Protein AF-A0A1E1XN77-F1 (afdb_monomer)

Solvent-accessible surface area (backbone atoms only — not comparable to full-atom values): 7158 Å² total; per-residue (Å²): 136,81,84,77,80,58,86,62,38,57,70,62,59,56,52,48,54,58,50,52,57,72,73,45,53,74,71,53,49,51,52,49,48,53,53,54,43,46,71,78,53,67,46,82,72,55,55,57,50,53,52,50,54,52,50,52,71,70,40,91,69,92,78,73,80,82,47,72,65,56,55,52,52,56,50,47,54,56,50,50,66,66,22,40,70,68,34,47,21,56,48,46,40,58,44,32,78,75,39,45,71,59,47,53,52,48,44,52,58,36,36,76,78,36,47,69,58,29,63,72,40,61,103

InterPro domains:
  IPR028019 Protein of unknown function DUF4508 [PF14969] (13-106)
  IPR028019 Protein of unknown function DUF4508 [PTHR16260] (7-112)

Organism: Amblyomma sculptum (NCBI:txid1581419)

pLDDT: mean 81.81, std 17.29, range [32.62, 96.94]

Structure (mmCIF, N/CA/C/O backbone):
data_AF-A0A1E1XN77-F1
#
_entry.id   AF-A0A1E1XN77-F1
#
loop_
_atom_site.group_PDB
_atom_site.id
_atom_site.type_symbol
_atom_site.label_atom_id
_atom_site.label_alt_id
_atom_site.label_comp_id
_atom_site.label_asym_id
_atom_site.label_entity_id
_atom_site.label_seq_id
_atom_site.pdbx_PDB_ins_code
_atom_site.Cartn_x
_atom_site.Cartn_y
_atom_site.Cartn_z
_atom_site.occupancy
_atom_site.B_iso_or_equiv
_atom_site.auth_seq_id
_atom_site.auth_comp_id
_atom_site.auth_asym_id
_atom_site.auth_atom_id
_atom_site.pdbx_PDB_model_num
ATOM 1 N N . PRO A 1 1 ? -25.079 -1.457 -11.293 1.00 37.03 1 PRO A N 1
ATOM 2 C CA . PRO A 1 1 ? -24.034 -1.411 -10.245 1.00 37.03 1 PRO A CA 1
ATOM 3 C C . PRO A 1 1 ? -24.192 -0.161 -9.368 1.00 37.03 1 PRO A C 1
ATOM 5 O O . PRO A 1 1 ? -23.922 0.950 -9.813 1.00 37.03 1 PRO A O 1
ATOM 8 N N . SER A 1 2 ? -24.722 -0.344 -8.160 1.00 32.62 2 SER A N 1
ATOM 9 C CA . SER A 1 2 ? -24.952 0.739 -7.200 1.00 32.62 2 SER A CA 1
ATOM 10 C C . SER A 1 2 ? -23.622 1.354 -6.737 1.00 32.62 2 SER A C 1
ATOM 12 O O . SER A 1 2 ? -22.656 0.610 -6.552 1.00 32.62 2 SER A O 1
ATOM 14 N N . PRO A 1 3 ? -23.536 2.682 -6.540 1.00 45.97 3 PRO A N 1
ATOM 15 C CA . PRO A 1 3 ? -22.342 3.313 -5.996 1.00 45.97 3 PRO A CA 1
ATOM 16 C C . PRO A 1 3 ? -22.207 2.915 -4.523 1.00 45.97 3 PRO A C 1
ATOM 18 O O . PRO A 1 3 ? -22.963 3.371 -3.670 1.00 45.97 3 PRO A O 1
ATOM 21 N N . MET A 1 4 ? -21.272 2.013 -4.234 1.00 52.16 4 MET A N 1
ATOM 22 C CA . MET A 1 4 ? -20.911 1.640 -2.870 1.00 52.16 4 MET A CA 1
ATOM 23 C C . MET A 1 4 ? -20.361 2.890 -2.167 1.00 52.16 4 MET A C 1
ATOM 25 O O . MET A 1 4 ? -19.415 3.517 -2.649 1.00 52.16 4 MET A O 1
ATOM 29 N N . SER A 1 5 ? -21.031 3.317 -1.096 1.00 44.62 5 SER A N 1
ATOM 30 C CA . SER A 1 5 ? -20.712 4.543 -0.365 1.00 44.62 5 SER A CA 1
ATOM 31 C C . SER A 1 5 ? -19.417 4.360 0.426 1.00 44.62 5 SER A C 1
ATOM 33 O O . SER A 1 5 ? -19.420 3.784 1.507 1.00 44.62 5 SER A O 1
ATOM 35 N N . LEU A 1 6 ? -18.321 4.873 -0.126 1.00 52.97 6 LEU A N 1
ATOM 36 C CA . LEU A 1 6 ? -16.990 4.972 0.478 1.00 52.97 6 LEU A CA 1
ATOM 37 C C . LEU A 1 6 ? -16.959 6.121 1.503 1.00 52.97 6 LEU A C 1
ATOM 39 O O . LEU A 1 6 ? -16.287 7.134 1.318 1.00 52.97 6 LEU A O 1
ATOM 43 N N . ALA A 1 7 ? -17.773 6.026 2.556 1.00 45.53 7 ALA A N 1
ATOM 44 C CA . ALA A 1 7 ? -17.771 7.021 3.624 1.00 45.53 7 ALA A CA 1
ATOM 45 C C . ALA A 1 7 ? -16.443 6.918 4.400 1.00 45.53 7 ALA A C 1
ATOM 47 O O . ALA A 1 7 ? -16.287 6.049 5.250 1.00 45.53 7 ALA A O 1
ATOM 48 N N . GLY A 1 8 ? -15.479 7.776 4.054 1.00 55.12 8 GLY A N 1
ATOM 49 C CA . GLY A 1 8 ? -14.142 7.846 4.666 1.00 55.12 8 GLY A CA 1
ATOM 50 C C . GLY A 1 8 ? -12.972 7.611 3.700 1.00 55.12 8 GLY A C 1
ATOM 51 O O . GLY A 1 8 ? -11.841 7.944 4.027 1.00 55.12 8 GLY A O 1
ATOM 52 N N . THR A 1 9 ? -13.229 7.102 2.494 1.00 63.44 9 THR A N 1
ATOM 53 C CA . THR A 1 9 ? -12.216 6.804 1.465 1.00 63.44 9 THR A CA 1
ATOM 54 C C . THR A 1 9 ? -12.458 7.655 0.222 1.00 63.44 9 THR A C 1
ATOM 56 O O . THR A 1 9 ? -13.538 7.627 -0.374 1.00 63.44 9 THR A O 1
ATOM 59 N N . SER A 1 10 ? -11.459 8.413 -0.238 1.00 79.06 10 SER A N 1
ATOM 60 C CA . SER A 1 10 ? -11.594 9.116 -1.516 1.00 79.06 10 SER A CA 1
ATOM 61 C C . SER A 1 10 ? -11.579 8.103 -2.663 1.00 79.06 10 SER A C 1
ATOM 63 O O . SER A 1 10 ? -10.606 7.372 -2.863 1.00 79.06 10 SER A O 1
ATOM 65 N N . ARG A 1 11 ? -12.643 8.081 -3.479 1.00 83.44 11 ARG A N 1
ATOM 66 C CA . ARG A 1 11 ? -12.735 7.232 -4.688 1.00 83.44 11 ARG A CA 1
ATOM 67 C C . ARG A 1 11 ? -11.524 7.373 -5.607 1.00 83.44 11 ARG A C 1
ATOM 69 O O . ARG A 1 11 ? -11.144 6.401 -6.262 1.00 83.44 11 ARG A O 1
ATOM 76 N N . LEU A 1 12 ? -10.950 8.573 -5.678 1.00 88.25 12 LEU A N 1
ATOM 77 C CA . LEU A 1 12 ? -9.775 8.851 -6.497 1.00 88.25 12 LEU A CA 1
ATOM 78 C C . LEU A 1 12 ? -8.530 8.182 -5.923 1.00 88.25 12 LEU A C 1
ATOM 80 O O . LEU A 1 12 ? -7.808 7.542 -6.678 1.00 88.25 12 LEU A O 1
ATOM 84 N N . GLU A 1 13 ? -8.316 8.265 -4.611 1.00 92.56 13 GLU A N 1
ATOM 85 C CA . GLU A 1 13 ? -7.160 7.654 -3.948 1.00 92.56 13 GLU A CA 1
ATOM 86 C C . GLU A 1 13 ? -7.189 6.129 -4.120 1.00 92.56 13 GLU A C 1
ATOM 88 O O . GLU A 1 13 ? -6.220 5.542 -4.596 1.00 92.56 13 GLU A O 1
ATOM 93 N N . VAL A 1 14 ? -8.341 5.496 -3.864 1.00 92.56 14 VAL A N 1
ATOM 94 C CA . VAL A 1 14 ? -8.535 4.049 -4.073 1.00 92.56 14 VAL A CA 1
ATOM 95 C C . VAL A 1 14 ? -8.266 3.659 -5.529 1.00 92.56 14 VAL A C 1
ATOM 97 O O . VAL A 1 14 ? -7.512 2.723 -5.800 1.00 92.56 14 VAL A O 1
ATOM 100 N N . SER A 1 15 ? -8.846 4.390 -6.487 1.00 93.00 15 SER A N 1
ATOM 101 C CA . SER A 1 15 ? -8.650 4.112 -7.917 1.00 93.00 15 SER A CA 1
ATOM 102 C C . SER A 1 15 ? -7.190 4.280 -8.340 1.00 93.00 15 SER A C 1
ATOM 104 O O . SER A 1 15 ? -6.697 3.504 -9.159 1.00 93.00 15 SER A O 1
ATOM 106 N N . CYS A 1 16 ? -6.499 5.265 -7.767 1.00 94.62 16 CYS A N 1
ATOM 107 C CA . CYS A 1 16 ? -5.097 5.553 -8.031 1.00 94.62 16 CYS A CA 1
ATOM 108 C C . CYS A 1 16 ? -4.199 4.395 -7.579 1.00 94.62 16 CYS A C 1
ATOM 110 O O . CYS A 1 16 ? -3.442 3.855 -8.385 1.00 94.62 16 CYS A O 1
ATOM 112 N N . VAL A 1 17 ? -4.360 3.933 -6.333 1.00 95.69 17 VAL A N 1
ATOM 113 C CA . VAL A 1 17 ? -3.580 2.805 -5.799 1.00 95.69 17 VAL A CA 1
ATOM 114 C C . VAL A 1 17 ? -3.859 1.523 -6.586 1.00 95.69 17 VAL A C 1
ATOM 116 O O . VAL A 1 17 ? -2.927 0.818 -6.968 1.00 95.69 17 VAL A O 1
ATOM 119 N N . LEU A 1 18 ? -5.125 1.238 -6.913 1.00 95.62 18 LEU A N 1
ATOM 120 C CA . LEU A 1 18 ? -5.481 0.073 -7.732 1.00 95.62 18 LEU A CA 1
ATOM 121 C C . LEU A 1 18 ? -4.892 0.146 -9.149 1.00 95.62 18 LEU A C 1
ATOM 123 O O . LEU A 1 18 ? -4.562 -0.889 -9.736 1.00 95.62 18 LEU A O 1
ATOM 127 N N . HIS A 1 19 ? -4.786 1.347 -9.721 1.00 95.88 19 HIS A N 1
ATOM 128 C CA . HIS A 1 19 ? -4.141 1.556 -11.011 1.00 95.88 19 HIS A CA 1
ATOM 129 C C . HIS A 1 19 ? -2.631 1.316 -10.922 1.00 95.88 19 HIS A C 1
ATOM 131 O O . HIS A 1 19 ? -2.113 0.518 -11.701 1.00 95.88 19 HIS A O 1
ATOM 137 N N . TRP A 1 20 ? -1.934 1.901 -9.944 1.00 96.94 20 TRP A N 1
ATOM 138 C CA . TRP A 1 20 ? -0.507 1.636 -9.735 1.00 96.94 20 TRP A CA 1
ATOM 139 C C . TRP A 1 20 ? -0.226 0.150 -9.517 1.00 96.94 20 TRP A C 1
ATOM 141 O O . TRP A 1 20 ? 0.633 -0.408 -10.194 1.00 96.94 20 TRP A O 1
ATOM 151 N N . PHE A 1 21 ? -1.028 -0.523 -8.688 1.00 96.62 21 PHE A N 1
ATOM 152 C CA . PHE A 1 21 ? -0.909 -1.961 -8.450 1.00 96.62 21 PHE A CA 1
ATOM 153 C C . PHE A 1 21 ? -1.002 -2.795 -9.735 1.00 96.62 21 PHE A C 1
ATOM 155 O O . PHE A 1 21 ? -0.264 -3.767 -9.905 1.00 96.62 21 PHE A O 1
ATOM 162 N N . SER A 1 22 ? -1.868 -2.401 -10.677 1.00 96.00 22 SER A N 1
ATOM 163 C CA . SER A 1 22 ? -1.982 -3.090 -11.970 1.00 96.00 22 SER A CA 1
ATOM 164 C C . SER A 1 22 ? -0.736 -2.948 -12.851 1.00 96.00 22 SER A C 1
ATOM 166 O O . SER A 1 22 ? -0.462 -3.836 -13.653 1.00 96.00 22 SER A O 1
ATOM 168 N N . LEU A 1 23 ? 0.031 -1.868 -12.673 1.00 96.56 23 LEU A N 1
ATOM 169 C CA . LEU A 1 23 ? 1.274 -1.600 -13.401 1.00 96.56 23 LEU A CA 1
ATOM 170 C C . LEU A 1 23 ? 2.509 -2.188 -12.706 1.00 96.56 23 LEU A C 1
ATOM 172 O O . LEU A 1 23 ? 3.565 -2.305 -13.325 1.00 96.56 23 LEU A O 1
ATOM 176 N N . TRP A 1 24 ? 2.394 -2.544 -11.428 1.00 96.12 24 TRP A N 1
ATOM 177 C CA . TRP A 1 24 ? 3.508 -3.059 -10.648 1.00 96.12 24 TRP A CA 1
ATOM 178 C C . TRP A 1 24 ? 3.861 -4.501 -10.997 1.00 96.12 24 TRP A C 1
ATOM 180 O O . TRP A 1 24 ? 2.996 -5.381 -11.070 1.00 96.12 24 TRP A O 1
ATOM 190 N N . ASN A 1 25 ? 5.166 -4.745 -11.123 1.00 94.69 25 ASN A N 1
ATOM 191 C CA . ASN A 1 25 ? 5.737 -6.085 -11.179 1.00 94.69 25 ASN A CA 1
ATOM 192 C C . ASN A 1 25 ? 5.745 -6.757 -9.789 1.00 94.69 25 ASN A C 1
ATOM 194 O O . ASN A 1 25 ? 5.404 -6.143 -8.778 1.00 94.69 25 ASN A O 1
ATOM 198 N N . ALA A 1 26 ? 6.163 -8.024 -9.731 1.00 92.81 26 ALA A N 1
ATOM 199 C CA . ALA A 1 26 ? 6.162 -8.801 -8.491 1.00 92.81 26 ALA A CA 1
ATOM 200 C C . ALA A 1 26 ? 6.974 -8.141 -7.360 1.00 92.81 26 ALA A C 1
ATOM 202 O O . ALA A 1 26 ? 6.464 -8.010 -6.253 1.00 92.81 26 ALA A O 1
ATOM 203 N N . ALA A 1 27 ? 8.188 -7.654 -7.637 1.00 91.25 27 ALA A N 1
ATOM 204 C CA . ALA A 1 27 ? 9.028 -7.015 -6.621 1.00 91.25 27 ALA A CA 1
ATOM 205 C C . ALA A 1 27 ? 8.389 -5.730 -6.065 1.00 91.25 27 ALA A C 1
ATOM 207 O O . ALA A 1 27 ? 8.425 -5.478 -4.864 1.00 91.25 27 ALA A O 1
ATOM 208 N N . GLN A 1 28 ? 7.745 -4.942 -6.928 1.00 94.00 28 GLN A N 1
ATOM 209 C CA . GLN A 1 28 ? 7.031 -3.727 -6.531 1.00 94.00 28 GLN A CA 1
ATOM 210 C C . GLN A 1 28 ? 5.793 -4.036 -5.675 1.00 94.00 28 GLN A C 1
ATOM 212 O O . GLN A 1 28 ? 5.526 -3.327 -4.707 1.00 94.00 28 GLN A O 1
ATOM 217 N N . ARG A 1 29 ? 5.063 -5.116 -5.986 1.00 95.56 29 ARG A N 1
ATOM 218 C CA . ARG A 1 29 ? 3.926 -5.575 -5.171 1.00 95.56 29 ARG A CA 1
ATOM 219 C C . ARG A 1 29 ? 4.367 -6.075 -3.799 1.00 95.56 29 ARG A C 1
ATOM 221 O O . ARG A 1 29 ? 3.681 -5.804 -2.820 1.00 95.56 29 ARG A O 1
ATOM 228 N N . GLU A 1 30 ? 5.508 -6.754 -3.704 1.00 93.62 30 GLU A N 1
ATOM 229 C CA . GLU A 1 30 ? 6.068 -7.157 -2.407 1.00 93.62 30 GLU A CA 1
ATOM 230 C C . GLU A 1 30 ? 6.497 -5.935 -1.576 1.00 93.62 30 GLU A C 1
ATOM 232 O O . GLU A 1 30 ? 6.161 -5.854 -0.397 1.00 93.62 30 GLU A O 1
ATOM 237 N N . ALA A 1 31 ? 7.128 -4.925 -2.190 1.00 91.75 31 ALA A N 1
ATOM 238 C CA . ALA A 1 31 ? 7.435 -3.661 -1.510 1.00 91.75 31 ALA A CA 1
ATOM 239 C C . ALA A 1 31 ? 6.163 -2.943 -1.014 1.00 91.75 31 ALA A C 1
ATOM 241 O O . ALA A 1 31 ? 6.120 -2.434 0.108 1.00 91.75 31 ALA A O 1
ATOM 242 N N . PHE A 1 32 ? 5.096 -2.950 -1.817 1.00 94.94 32 PHE A N 1
ATOM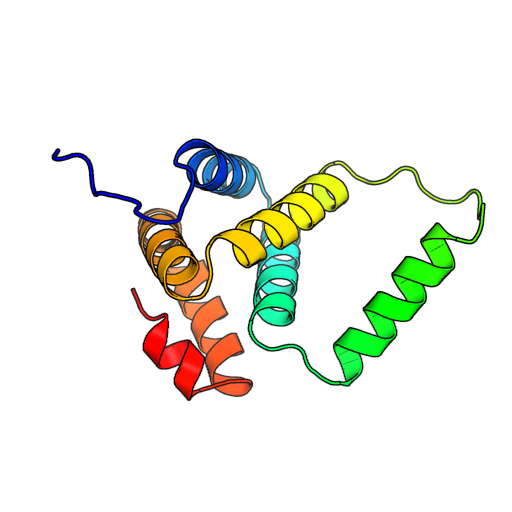 243 C CA . PHE A 1 32 ? 3.786 -2.445 -1.410 1.00 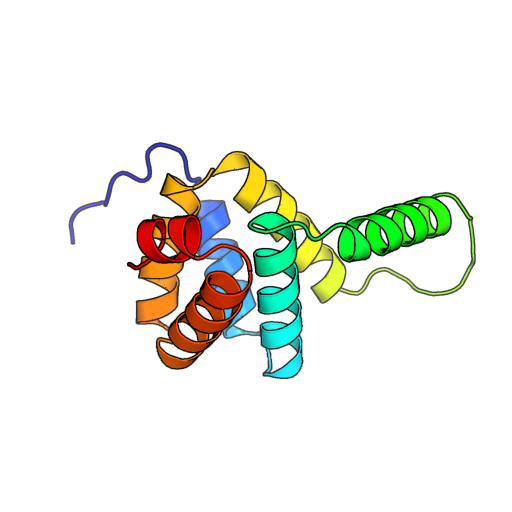94.94 32 PHE A CA 1
ATOM 244 C C . PHE A 1 32 ? 3.183 -3.232 -0.238 1.00 94.94 32 PHE A C 1
ATOM 246 O O . PHE A 1 32 ? 2.706 -2.624 0.718 1.00 94.94 32 PHE A O 1
ATOM 253 N N . SER A 1 33 ? 3.247 -4.566 -0.279 1.00 94.19 33 SER A N 1
ATOM 254 C CA . SER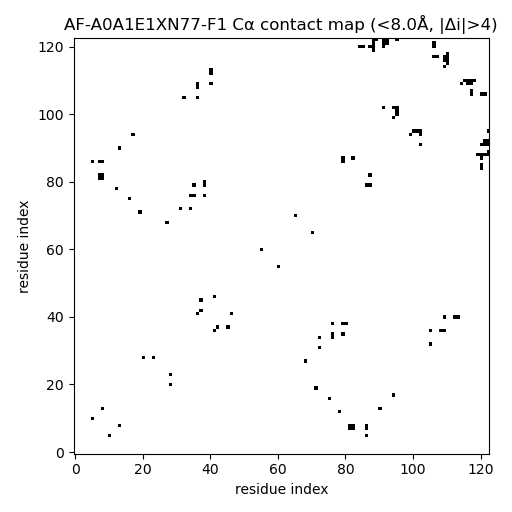 A 1 33 ? 2.804 -5.447 0.810 1.00 94.19 33 SER A CA 1
ATOM 255 C C . SER A 1 33 ? 3.524 -5.118 2.119 1.00 94.19 33 SER A C 1
ATOM 257 O O . SER A 1 33 ? 2.876 -4.889 3.139 1.00 94.19 33 SER A O 1
ATOM 259 N N . ALA A 1 34 ? 4.855 -4.999 2.076 1.00 91.50 34 ALA A N 1
ATOM 260 C CA . ALA A 1 34 ? 5.665 -4.617 3.229 1.00 91.50 34 ALA A CA 1
ATOM 261 C C . ALA A 1 34 ? 5.296 -3.218 3.755 1.00 91.50 34 ALA A C 1
ATOM 263 O O . ALA A 1 34 ? 5.140 -3.038 4.960 1.00 91.50 34 ALA A O 1
ATOM 264 N N . THR A 1 35 ? 5.075 -2.251 2.857 1.00 91.69 35 THR A N 1
ATOM 265 C CA . THR A 1 35 ? 4.642 -0.886 3.213 1.00 91.69 35 THR A CA 1
ATOM 266 C C . THR A 1 35 ? 3.298 -0.896 3.944 1.00 91.69 35 THR A C 1
ATOM 268 O O . THR A 1 35 ? 3.149 -0.246 4.977 1.00 91.69 35 THR A O 1
ATOM 271 N N . LEU A 1 36 ? 2.313 -1.634 3.424 1.00 91.75 36 LEU A N 1
ATOM 272 C CA . LEU A 1 36 ? 0.985 -1.725 4.028 1.00 91.75 36 LEU A CA 1
ATOM 273 C C . LEU A 1 36 ? 1.030 -2.475 5.369 1.00 91.75 36 LEU A C 1
ATOM 275 O O . LEU A 1 36 ? 0.344 -2.091 6.313 1.00 91.75 36 LEU A O 1
ATOM 279 N N . LEU A 1 37 ? 1.869 -3.508 5.475 1.00 91.75 37 LEU A N 1
ATOM 280 C CA . LEU A 1 37 ? 2.070 -4.266 6.707 1.00 91.75 37 LEU A CA 1
ATOM 281 C C . LEU A 1 37 ? 2.699 -3.400 7.805 1.00 91.75 37 LEU A C 1
ATOM 283 O O . LEU A 1 37 ? 2.192 -3.394 8.921 1.00 91.75 37 LEU A O 1
ATOM 287 N N . ALA A 1 38 ? 3.740 -2.629 7.480 1.00 88.81 38 ALA A N 1
ATOM 288 C CA . ALA A 1 38 ? 4.375 -1.696 8.411 1.00 88.81 38 ALA A CA 1
ATOM 289 C C . ALA A 1 38 ? 3.416 -0.584 8.867 1.00 88.81 38 ALA A C 1
ATOM 291 O O . ALA A 1 38 ? 3.485 -0.136 10.007 1.00 88.81 38 ALA A O 1
ATOM 292 N N . HIS A 1 39 ? 2.492 -0.158 7.998 1.00 87.62 39 HIS A N 1
ATOM 293 C CA . HIS A 1 39 ? 1.468 0.820 8.362 1.00 87.62 39 HIS A CA 1
ATOM 294 C C . HIS A 1 39 ? 0.439 0.264 9.361 1.00 87.62 39 HIS A C 1
ATOM 296 O O . HIS A 1 39 ? 0.046 0.966 10.288 1.00 87.62 39 HIS A O 1
ATOM 302 N N . LEU A 1 40 ? -0.011 -0.980 9.172 1.00 89.06 40 LEU A N 1
ATOM 303 C CA . LEU A 1 40 ? -1.076 -1.585 9.983 1.00 89.06 40 LEU A CA 1
ATOM 304 C C . LEU A 1 40 ? -0.575 -2.276 11.254 1.00 89.06 40 LEU A C 1
ATOM 306 O O . LEU A 1 40 ? -1.302 -2.348 12.239 1.00 89.06 40 LEU A O 1
ATOM 310 N N . ALA A 1 41 ? 0.641 -2.809 11.216 1.00 87.25 41 ALA A N 1
ATOM 311 C CA . ALA A 1 41 ? 1.274 -3.547 12.299 1.00 87.25 41 ALA A CA 1
ATOM 312 C C . ALA A 1 41 ? 2.731 -3.076 12.450 1.00 87.25 41 ALA A C 1
ATOM 314 O O . ALA A 1 41 ? 3.652 -3.825 12.098 1.00 87.25 41 ALA A O 1
ATOM 315 N N . PRO A 1 42 ? 2.952 -1.829 12.914 1.00 81.75 42 PRO A N 1
ATOM 316 C CA . PRO A 1 42 ? 4.293 -1.290 13.100 1.00 81.75 42 PRO A CA 1
ATOM 317 C C . PRO A 1 42 ? 5.047 -2.128 14.136 1.00 81.75 4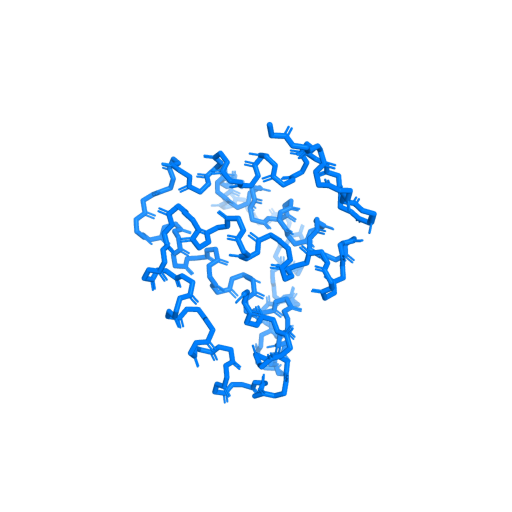2 PRO A C 1
ATOM 319 O O . PRO A 1 42 ? 4.662 -2.186 15.305 1.00 81.75 42 PRO A O 1
ATOM 322 N N . HIS A 1 43 ? 6.120 -2.797 13.713 1.00 71.88 43 HIS A N 1
ATOM 323 C CA . HIS A 1 43 ? 7.003 -3.513 14.627 1.00 71.88 43 HIS A CA 1
ATOM 324 C C . HIS A 1 43 ? 8.060 -2.540 15.182 1.00 71.88 43 HIS A C 1
ATOM 326 O O . HIS A 1 43 ? 8.497 -1.653 14.449 1.00 71.88 43 HIS A O 1
ATOM 332 N N . PRO A 1 44 ? 8.540 -2.698 16.431 1.00 63.72 44 PRO A N 1
ATOM 333 C CA . PRO A 1 44 ? 9.591 -1.843 16.998 1.00 63.72 44 PRO A CA 1
ATOM 334 C C . PRO A 1 44 ? 10.854 -1.729 16.128 1.00 63.72 44 PRO A C 1
ATOM 336 O O . PRO A 1 44 ? 11.550 -0.718 16.170 1.00 63.72 44 PRO A O 1
ATOM 339 N N . GLU A 1 45 ? 11.139 -2.762 15.333 1.00 61.69 45 GLU A N 1
ATOM 340 C CA . GLU A 1 45 ? 12.266 -2.798 14.394 1.00 61.69 45 GLU A CA 1
ATOM 341 C C . GLU A 1 45 ? 12.018 -1.969 13.120 1.00 61.69 45 GLU A C 1
ATOM 343 O O . GLU A 1 45 ? 12.964 -1.415 12.563 1.00 61.69 45 GLU A O 1
ATOM 348 N N . ASP A 1 46 ? 10.760 -1.807 12.696 1.00 58.06 46 ASP A N 1
ATOM 349 C CA . ASP A 1 46 ? 10.384 -1.003 11.524 1.00 58.06 46 ASP A CA 1
ATOM 350 C C . ASP A 1 46 ? 10.509 0.509 11.825 1.00 58.06 46 ASP A C 1
ATOM 352 O O . ASP A 1 46 ? 10.839 1.308 10.946 1.00 58.06 46 ASP A O 1
ATOM 356 N N . THR A 1 47 ? 10.339 0.911 13.091 1.00 52.75 47 THR A N 1
ATOM 357 C CA . THR A 1 47 ? 10.492 2.304 13.555 1.00 52.75 47 THR A CA 1
ATOM 358 C C . THR A 1 47 ? 11.944 2.791 13.502 1.00 52.75 47 THR A C 1
ATOM 360 O O . THR A 1 47 ? 12.198 3.976 13.292 1.00 52.75 47 THR A O 1
ATOM 363 N N . ALA A 1 48 ? 12.915 1.887 13.671 1.00 51.50 48 ALA A N 1
ATOM 364 C CA . ALA A 1 48 ? 14.333 2.221 13.529 1.00 51.50 48 ALA A CA 1
ATOM 365 C C . ALA A 1 48 ? 14.697 2.538 12.066 1.00 51.50 48 ALA A C 1
ATOM 367 O O . ALA A 1 48 ? 15.512 3.426 11.814 1.00 51.50 48 ALA A O 1
ATOM 368 N N . GLY A 1 49 ? 14.055 1.857 11.109 1.00 51.94 49 GLY A N 1
ATOM 369 C CA . GLY A 1 49 ? 14.185 2.138 9.678 1.00 51.94 49 GLY A CA 1
ATOM 370 C C . GLY A 1 49 ? 13.597 3.495 9.288 1.00 51.94 49 GLY A C 1
ATOM 371 O O . GLY A 1 49 ? 14.261 4.256 8.594 1.00 51.94 49 GLY A O 1
ATOM 372 N N . ASP A 1 50 ? 12.411 3.837 9.802 1.00 55.38 50 ASP A N 1
ATOM 373 C CA . ASP A 1 50 ? 11.758 5.134 9.553 1.00 55.38 50 ASP A CA 1
ATOM 374 C C . ASP A 1 50 ? 12.590 6.314 10.090 1.00 55.38 50 ASP A C 1
ATOM 376 O O . ASP A 1 50 ? 12.736 7.334 9.420 1.00 55.38 50 ASP A O 1
ATOM 380 N N . LEU A 1 51 ? 13.231 6.158 11.257 1.00 55.69 51 LEU A N 1
ATOM 381 C CA . LEU A 1 51 ? 14.136 7.178 11.793 1.00 55.69 51 LEU A CA 1
ATOM 382 C C . LEU A 1 51 ? 15.400 7.339 10.929 1.00 55.69 51 LEU A C 1
ATOM 384 O O . LEU A 1 51 ? 15.835 8.464 10.692 1.00 55.69 51 LEU A O 1
ATOM 388 N N . CYS A 1 52 ? 15.979 6.241 10.433 1.00 55.97 52 CYS A N 1
ATOM 389 C CA . CYS A 1 52 ? 17.116 6.286 9.509 1.00 55.97 52 CYS A CA 1
ATOM 390 C C . CYS A 1 52 ? 16.741 6.908 8.157 1.00 55.97 52 CYS A C 1
ATOM 392 O O . CYS A 1 52 ? 17.477 7.763 7.682 1.00 55.97 52 CYS A O 1
ATOM 394 N N . GLU A 1 53 ? 15.589 6.563 7.571 1.00 58.97 53 GLU A N 1
ATOM 395 C CA . GLU A 1 53 ? 15.099 7.171 6.323 1.00 58.97 53 GLU A CA 1
ATOM 396 C C . GLU A 1 53 ? 14.823 8.677 6.489 1.00 58.97 53 GLU A C 1
ATOM 398 O O . GLU A 1 53 ? 15.134 9.474 5.601 1.00 58.97 53 GLU A O 1
ATOM 403 N N . GLN A 1 54 ? 14.285 9.096 7.639 1.00 59.12 54 GLN A N 1
ATOM 404 C CA . GLN A 1 54 ? 14.080 10.511 7.964 1.00 59.12 54 GLN A CA 1
ATOM 405 C C . GLN A 1 54 ? 15.402 11.252 8.189 1.00 59.12 54 GLN A C 1
ATOM 407 O O . GLN A 1 54 ? 15.551 12.390 7.743 1.00 59.12 54 GLN A O 1
ATOM 412 N N . LEU A 1 55 ? 16.378 10.621 8.845 1.00 58.53 55 LEU A N 1
ATOM 413 C CA . LEU A 1 55 ? 17.720 11.178 9.009 1.00 58.53 55 LEU A CA 1
ATOM 414 C C . LEU A 1 55 ? 18.453 11.271 7.665 1.00 58.53 55 LEU A C 1
ATOM 416 O O . LEU A 1 55 ? 19.065 12.302 7.388 1.00 58.53 55 LEU A O 1
ATOM 420 N N . ASP A 1 56 ? 18.318 10.273 6.792 1.00 56.84 56 ASP A N 1
ATOM 421 C CA . ASP A 1 56 ? 18.845 10.304 5.428 1.00 56.84 56 ASP A CA 1
ATOM 422 C C . ASP A 1 56 ? 18.204 11.428 4.606 1.00 56.84 56 ASP A C 1
ATOM 424 O O . ASP A 1 56 ? 18.917 12.122 3.887 1.00 56.84 56 ASP A O 1
ATOM 428 N N . ALA A 1 57 ? 16.901 11.690 4.766 1.00 57.12 57 ALA A N 1
ATOM 429 C CA . ALA A 1 57 ? 16.217 12.817 4.126 1.00 57.12 57 ALA A CA 1
ATOM 430 C C . ALA A 1 57 ? 16.663 14.194 4.663 1.00 57.12 57 ALA A C 1
ATOM 432 O O . ALA A 1 57 ? 16.581 15.194 3.944 1.00 57.12 57 ALA A O 1
ATOM 433 N N . LEU A 1 58 ? 17.136 14.258 5.913 1.00 58.78 58 LEU A N 1
ATOM 434 C CA . LEU A 1 58 ? 17.715 15.460 6.527 1.00 58.78 58 LEU A CA 1
ATOM 435 C C . LEU A 1 58 ? 19.187 15.661 6.148 1.00 58.78 58 LEU A C 1
ATOM 437 O O . LEU A 1 58 ? 19.683 16.791 6.162 1.00 58.78 58 LEU A O 1
ATOM 441 N N . THR A 1 59 ? 19.894 14.595 5.776 1.00 55.66 59 THR A N 1
ATOM 442 C CA . THR A 1 59 ? 21.208 14.717 5.152 1.00 55.66 59 THR A CA 1
ATOM 443 C C . THR A 1 59 ? 21.040 15.049 3.669 1.00 55.66 59 THR A C 1
ATOM 445 O O . THR A 1 59 ? 20.404 14.322 2.917 1.00 55.66 59 THR A O 1
ATOM 448 N N . LEU A 1 60 ? 21.666 16.126 3.183 1.00 52.81 60 LEU A N 1
ATOM 449 C CA . LEU A 1 60 ? 21.813 16.401 1.741 1.00 52.81 60 LEU A CA 1
ATOM 450 C C . LEU A 1 60 ? 22.809 15.415 1.086 1.00 52.81 60 LEU A C 1
ATOM 452 O O . LEU A 1 60 ? 23.683 15.798 0.305 1.00 52.81 60 LEU A O 1
ATOM 456 N N . SER A 1 61 ? 22.717 14.136 1.448 1.00 52.62 61 SER A N 1
ATOM 457 C CA . SER A 1 61 ? 23.488 13.041 0.887 1.00 52.62 61 SER A CA 1
ATOM 458 C C . SER A 1 61 ? 23.051 12.850 -0.561 1.00 52.62 61 SER A C 1
ATOM 460 O O . SER A 1 61 ? 21.894 12.598 -0.885 1.00 52.62 61 SER A O 1
ATOM 462 N N . ARG A 1 62 ? 24.005 13.026 -1.464 1.00 50.59 62 ARG A N 1
ATOM 463 C CA . ARG A 1 62 ? 23.830 13.276 -2.897 1.00 50.59 62 ARG A CA 1
ATOM 464 C C . ARG A 1 62 ? 23.397 12.049 -3.731 1.00 50.59 62 ARG A C 1
ATOM 466 O O . ARG A 1 62 ? 23.739 11.996 -4.908 1.00 50.59 62 ARG A O 1
ATOM 473 N N . SER A 1 63 ? 22.709 11.050 -3.170 1.00 50.91 63 SER A N 1
ATOM 474 C CA . SER A 1 63 ? 22.887 9.674 -3.676 1.00 50.91 63 SER A CA 1
ATOM 475 C C . SER A 1 63 ? 21.687 8.950 -4.294 1.00 50.91 63 SER A C 1
ATOM 477 O O . SER A 1 63 ? 21.919 7.927 -4.930 1.00 50.91 63 SER A O 1
ATOM 479 N N . SER A 1 64 ? 20.443 9.438 -4.239 1.00 55.88 64 SER A N 1
ATOM 480 C CA . SER A 1 64 ? 19.418 8.954 -5.187 1.00 55.88 64 SER A CA 1
ATOM 481 C C . SER A 1 64 ? 18.235 9.911 -5.310 1.00 55.88 64 SER A C 1
ATOM 483 O O . SER A 1 64 ? 17.674 10.342 -4.306 1.00 55.88 64 SER A O 1
ATOM 485 N N . CYS A 1 65 ? 17.834 10.249 -6.541 1.00 57.12 65 CYS A N 1
ATOM 486 C CA . CYS A 1 65 ? 16.502 10.812 -6.765 1.00 57.12 65 CYS A CA 1
ATOM 487 C C . CYS A 1 65 ? 15.453 9.792 -6.295 1.00 57.12 65 CYS A C 1
ATOM 489 O O . CYS A 1 65 ? 15.630 8.598 -6.565 1.00 57.12 65 CYS A O 1
ATOM 491 N N . PRO A 1 66 ? 14.353 10.227 -5.652 1.00 66.88 66 PRO A N 1
ATOM 492 C CA . PRO A 1 66 ? 13.301 9.310 -5.247 1.00 66.88 66 PRO A CA 1
ATOM 493 C C . PRO A 1 66 ? 12.762 8.584 -6.480 1.00 66.88 66 PRO A C 1
ATOM 495 O O . PRO A 1 66 ? 12.468 9.189 -7.514 1.00 66.88 66 PRO A O 1
ATOM 498 N N . THR A 1 67 ? 12.667 7.260 -6.389 1.00 84.12 67 THR A N 1
ATOM 499 C CA . THR A 1 67 ? 12.081 6.464 -7.467 1.00 84.12 67 THR A CA 1
ATOM 500 C C . THR A 1 67 ? 10.581 6.740 -7.548 1.00 84.12 67 THR A C 1
ATOM 502 O O . THR A 1 67 ? 9.937 7.026 -6.537 1.00 84.12 67 THR A O 1
ATOM 505 N N . VAL A 1 68 ? 9.991 6.600 -8.741 1.00 89.19 68 VAL A N 1
ATOM 506 C CA . VAL A 1 68 ? 8.531 6.733 -8.918 1.00 89.19 68 VAL A CA 1
ATOM 507 C C . VAL A 1 68 ? 7.780 5.799 -7.964 1.00 89.19 68 VAL A C 1
ATOM 509 O O . VAL A 1 68 ? 6.793 6.210 -7.361 1.00 89.19 68 VAL A O 1
ATOM 512 N N . LEU A 1 69 ? 8.284 4.573 -7.773 1.00 88.81 69 LEU A N 1
ATOM 513 C CA . LEU A 1 69 ? 7.730 3.625 -6.808 1.00 88.81 69 LEU A CA 1
ATOM 514 C C . LEU A 1 69 ? 7.785 4.177 -5.380 1.00 88.81 69 LEU A C 1
ATOM 516 O O . LEU A 1 69 ? 6.780 4.124 -4.684 1.00 88.81 69 LEU A O 1
ATOM 520 N N . GLY A 1 70 ? 8.922 4.734 -4.955 1.00 88.44 70 GLY A N 1
ATOM 521 C CA . GLY A 1 70 ? 9.058 5.347 -3.633 1.00 88.44 70 GLY A CA 1
ATOM 522 C C . GLY A 1 70 ? 8.011 6.438 -3.401 1.00 88.44 70 GLY A C 1
ATOM 523 O O . GLY A 1 70 ? 7.303 6.410 -2.401 1.00 88.44 70 GLY A O 1
ATOM 524 N N . CYS A 1 71 ? 7.820 7.333 -4.374 1.00 89.50 71 CYS A N 1
ATOM 525 C CA . CYS A 1 71 ? 6.778 8.360 -4.306 1.00 89.50 71 CYS A CA 1
ATOM 526 C C . CYS A 1 71 ? 5.359 7.769 -4.222 1.00 89.50 71 CYS A C 1
ATOM 528 O O . CYS A 1 71 ? 4.543 8.246 -3.433 1.00 89.50 71 CYS A O 1
ATOM 530 N N . GLN A 1 72 ? 5.059 6.728 -5.007 1.00 93.12 72 GLN A N 1
ATOM 531 C CA . GLN A 1 72 ? 3.765 6.039 -4.960 1.00 93.12 72 GLN A CA 1
ATOM 532 C C . GLN A 1 72 ? 3.515 5.390 -3.593 1.00 93.12 72 GLN A C 1
ATOM 534 O O . GLN A 1 72 ? 2.425 5.534 -3.044 1.00 93.12 72 GLN A O 1
ATOM 539 N N . LEU A 1 73 ? 4.515 4.712 -3.022 1.00 92.31 73 LEU A N 1
ATOM 540 C CA . LEU A 1 73 ? 4.411 4.072 -1.708 1.00 92.31 73 LEU A CA 1
ATOM 541 C C . LEU A 1 73 ? 4.243 5.102 -0.584 1.00 92.31 73 LEU A C 1
ATOM 543 O O . LEU A 1 73 ? 3.406 4.902 0.295 1.00 92.31 73 LEU A O 1
ATOM 547 N N . SER A 1 74 ? 4.946 6.235 -0.645 1.00 89.50 74 SER A N 1
ATOM 548 C CA . SER A 1 74 ? 4.750 7.344 0.298 1.00 89.50 74 SER A CA 1
ATOM 549 C C . SER A 1 74 ? 3.329 7.909 0.238 1.00 89.50 74 SER A C 1
ATOM 551 O O . SER A 1 74 ? 2.718 8.140 1.279 1.00 89.50 74 SER A O 1
ATOM 553 N N . LEU A 1 75 ? 2.758 8.071 -0.962 1.00 91.00 75 LEU A N 1
ATOM 554 C CA . LEU A 1 75 ? 1.354 8.471 -1.111 1.00 91.00 75 LEU A CA 1
ATOM 555 C C . LEU A 1 75 ? 0.395 7.409 -0.566 1.00 91.00 75 LEU A C 1
ATOM 557 O O . LEU A 1 75 ? -0.570 7.757 0.108 1.00 91.00 75 LEU A O 1
ATOM 561 N N . CYS A 1 76 ? 0.679 6.122 -0.787 1.00 91.69 76 CYS A N 1
ATOM 562 C CA . CYS A 1 76 ? -0.117 5.039 -0.212 1.00 91.69 76 CYS A CA 1
ATOM 563 C C . CYS A 1 76 ? -0.157 5.121 1.322 1.00 91.69 76 CYS A C 1
ATOM 565 O O . CYS A 1 76 ? -1.239 5.022 1.890 1.00 91.69 76 CYS A O 1
ATOM 567 N N . LYS A 1 77 ? 0.980 5.376 1.992 1.00 89.56 77 LYS A N 1
ATOM 568 C CA . LYS A 1 77 ? 1.027 5.567 3.457 1.00 89.56 77 LYS A CA 1
ATOM 569 C C . LYS A 1 77 ? 0.087 6.692 3.915 1.00 89.56 77 LYS A C 1
ATOM 571 O O . LYS A 1 77 ? -0.650 6.514 4.881 1.00 89.56 77 LYS A O 1
ATOM 576 N N . LEU A 1 78 ? 0.082 7.826 3.205 1.00 89.38 78 LEU A N 1
ATOM 577 C CA . LEU A 1 78 ? -0.794 8.964 3.514 1.00 89.38 78 LEU A CA 1
ATOM 578 C C . LEU A 1 78 ? -2.277 8.623 3.326 1.00 89.38 78 LEU A C 1
ATOM 580 O O . LEU A 1 78 ? -3.100 8.994 4.159 1.00 89.38 78 LEU A O 1
ATOM 584 N N . TYR A 1 79 ? -2.613 7.897 2.259 1.00 91.12 79 TYR A N 1
ATOM 585 C CA . TYR A 1 79 ? -3.986 7.465 2.003 1.00 91.12 79 TYR A CA 1
ATOM 586 C C . TYR A 1 79 ? -4.465 6.450 3.044 1.00 91.12 79 TYR A C 1
ATOM 588 O O . TYR A 1 79 ? -5.534 6.614 3.615 1.00 91.12 79 TYR A O 1
ATOM 596 N N . PHE A 1 80 ? -3.669 5.433 3.374 1.00 89.31 80 PHE A N 1
ATOM 597 C CA . PHE A 1 80 ? -4.074 4.445 4.379 1.00 89.31 80 PHE A CA 1
ATOM 598 C C . PHE A 1 80 ? -4.274 5.072 5.764 1.00 89.31 80 PHE A C 1
ATOM 600 O O . PHE A 1 80 ? -5.246 4.741 6.446 1.00 89.31 80 PHE A O 1
ATOM 607 N N . ALA A 1 81 ? -3.437 6.052 6.125 1.00 87.19 81 ALA A N 1
ATOM 608 C CA . ALA A 1 81 ? -3.607 6.822 7.351 1.00 87.19 81 ALA A CA 1
ATOM 609 C C . ALA A 1 81 ? -4.930 7.609 7.379 1.00 87.19 81 ALA A C 1
ATOM 611 O O . ALA A 1 81 ? -5.560 7.695 8.432 1.00 87.19 81 ALA A O 1
ATOM 612 N N . SER A 1 82 ? -5.374 8.163 6.242 1.00 87.00 82 SER A N 1
ATOM 613 C CA . SER A 1 82 ? -6.639 8.909 6.162 1.00 87.00 82 SER A CA 1
ATOM 614 C C . SER A 1 82 ? -7.877 8.004 6.118 1.00 87.00 82 SER A C 1
ATOM 616 O O . SER A 1 82 ? -8.951 8.416 6.552 1.00 87.00 82 SER A O 1
ATOM 618 N N . TRP A 1 83 ? -7.739 6.769 5.631 1.00 88.81 83 TRP A N 1
ATOM 619 C CA . TRP A 1 83 ? -8.842 5.816 5.466 1.00 88.81 83 TRP A CA 1
ATOM 620 C C . TRP A 1 83 ? -9.226 5.069 6.748 1.00 88.81 83 TRP A C 1
ATOM 622 O O . TRP A 1 83 ? -10.369 4.618 6.887 1.00 88.81 83 TRP A O 1
ATOM 632 N N . GLY A 1 84 ? -8.270 4.882 7.663 1.00 84.94 84 GLY A N 1
ATOM 633 C CA . GLY A 1 84 ? -8.434 4.033 8.844 1.00 84.94 84 GLY A CA 1
ATOM 634 C C . GLY A 1 84 ? -8.733 2.563 8.500 1.00 84.94 84 GLY A C 1
ATOM 635 O O . GLY A 1 84 ? -8.715 2.143 7.343 1.00 84.94 84 GLY A O 1
ATOM 636 N N . HIS A 1 85 ? -9.043 1.745 9.511 1.00 87.94 85 HIS A N 1
ATOM 637 C CA . HIS A 1 85 ? -9.226 0.296 9.312 1.00 87.94 85 HIS A CA 1
ATOM 638 C C . HIS A 1 85 ? -10.392 -0.049 8.379 1.00 87.94 85 HIS A C 1
ATOM 640 O O . HIS A 1 85 ? -10.282 -0.962 7.564 1.00 87.94 85 HIS A O 1
ATOM 646 N N . GLN A 1 86 ? -11.503 0.685 8.479 1.00 87.19 86 GLN A N 1
ATOM 647 C CA . GLN A 1 86 ? -12.686 0.431 7.660 1.00 87.19 86 GLN A CA 1
ATOM 648 C C . G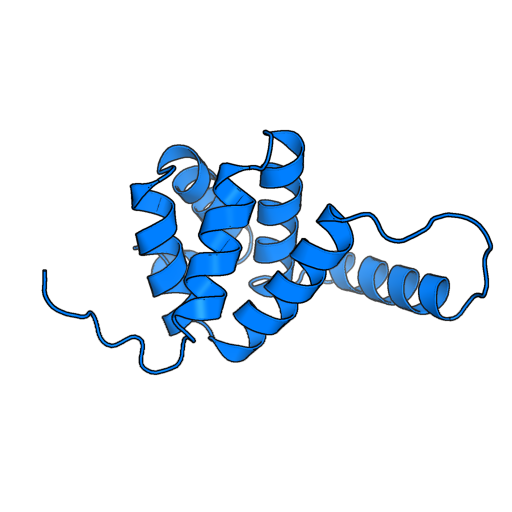LN A 1 86 ? -12.395 0.681 6.175 1.00 87.19 86 GLN A C 1
ATOM 650 O O . GLN A 1 86 ? -12.675 -0.179 5.344 1.00 87.19 86 GLN A O 1
ATOM 655 N N . GLY A 1 87 ? -11.756 1.806 5.844 1.00 90.06 87 GLY A N 1
ATOM 656 C CA . GLY A 1 87 ? -11.391 2.104 4.463 1.00 90.06 87 GLY A CA 1
ATOM 657 C C . GLY A 1 87 ? -10.297 1.183 3.915 1.00 90.06 87 GLY A C 1
ATOM 658 O O . GLY A 1 87 ? -10.348 0.809 2.745 1.00 90.06 87 GLY A O 1
ATOM 659 N N . VAL A 1 88 ? -9.355 0.740 4.757 1.00 91.50 88 VAL A N 1
ATOM 660 C CA . VAL A 1 88 ? -8.368 -0.285 4.375 1.00 91.50 88 VAL A CA 1
ATOM 661 C C . VAL A 1 88 ? -9.046 -1.621 4.068 1.00 91.50 88 VAL A C 1
ATOM 663 O O . VAL A 1 88 ? -8.700 -2.247 3.068 1.00 91.50 88 VAL A O 1
ATOM 666 N N . ARG A 1 89 ? -10.039 -2.049 4.860 1.00 93.19 89 ARG A N 1
ATOM 667 C CA . ARG A 1 89 ? -10.814 -3.267 4.571 1.00 93.19 89 ARG A CA 1
ATOM 668 C C . ARG A 1 89 ? -11.512 -3.169 3.217 1.00 93.19 89 ARG A C 1
ATOM 670 O O . ARG A 1 89 ? -11.387 -4.074 2.397 1.00 93.19 89 ARG A O 1
ATOM 677 N N . ASP A 1 90 ? -12.198 -2.057 2.967 1.00 92.31 90 ASP A N 1
ATOM 678 C CA . A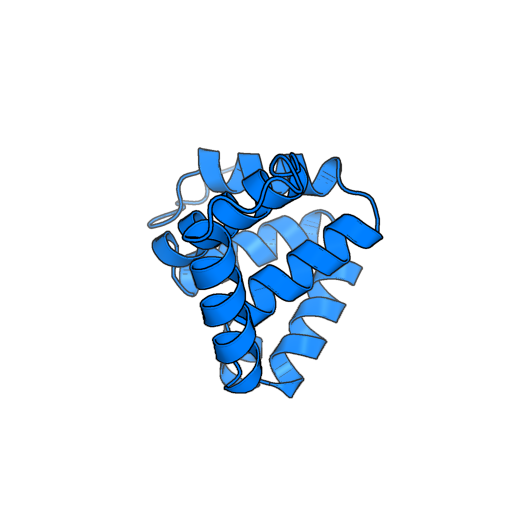SP A 1 90 ? -12.929 -1.846 1.714 1.00 92.31 90 ASP A CA 1
ATOM 679 C C . ASP A 1 90 ? -11.967 -1.815 0.510 1.00 92.31 90 ASP A C 1
ATOM 681 O O . ASP A 1 90 ? -12.248 -2.386 -0.547 1.00 92.31 90 ASP A O 1
ATOM 685 N N . PHE A 1 91 ? -10.778 -1.226 0.677 1.00 93.88 91 PHE A N 1
ATOM 686 C CA . PHE A 1 91 ? -9.709 -1.295 -0.318 1.00 93.88 91 PHE A CA 1
ATOM 687 C C . PHE A 1 91 ? -9.224 -2.733 -0.557 1.00 93.88 91 PHE A C 1
ATOM 689 O O . PHE A 1 91 ? -9.102 -3.142 -1.712 1.00 93.88 91 PHE A O 1
ATOM 696 N N . LEU A 1 92 ? -8.976 -3.518 0.498 1.00 94.69 92 LEU A N 1
ATOM 697 C CA . LEU A 1 92 ? -8.551 -4.917 0.378 1.00 94.69 92 LEU A CA 1
ATOM 698 C C . LEU A 1 92 ? -9.608 -5.778 -0.320 1.00 94.69 92 LEU A C 1
ATOM 700 O O . LEU A 1 92 ? -9.248 -6.643 -1.115 1.00 94.69 92 LEU A O 1
ATOM 704 N N . GLN A 1 93 ? -10.897 -5.501 -0.107 1.00 94.56 93 GLN A N 1
ATOM 705 C CA . GLN A 1 93 ? -11.984 -6.164 -0.827 1.00 94.56 93 GLN A CA 1
ATOM 706 C C . GLN A 1 93 ? -11.918 -5.892 -2.333 1.00 94.56 93 GLN A C 1
ATOM 708 O O . GLN A 1 93 ? -12.056 -6.811 -3.143 1.00 94.56 93 GLN A O 1
ATOM 713 N N . LEU A 1 94 ? -11.664 -4.644 -2.732 1.00 94.56 94 LEU A N 1
ATOM 714 C CA . LEU A 1 94 ? -11.488 -4.281 -4.141 1.00 94.56 94 LEU A CA 1
ATOM 715 C C . LEU A 1 94 ? -10.194 -4.858 -4.726 1.00 94.56 94 LEU A C 1
ATOM 717 O O . LEU A 1 94 ? -10.166 -5.274 -5.885 1.00 94.56 94 LEU A O 1
ATOM 721 N N .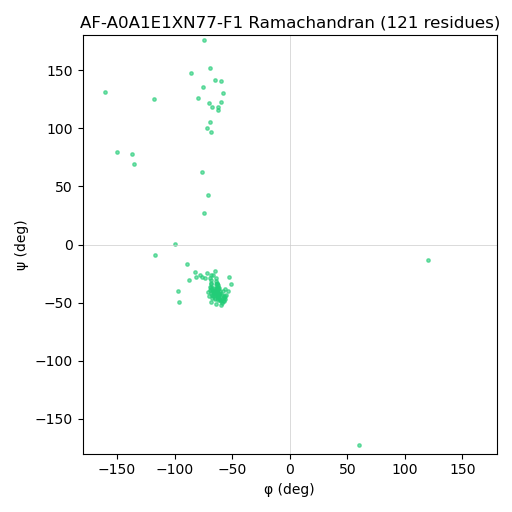 LEU A 1 95 ? -9.125 -4.908 -3.933 1.00 95.25 95 LEU A N 1
ATOM 722 C CA . LEU A 1 95 ? -7.853 -5.485 -4.346 1.00 95.25 95 LEU A CA 1
ATOM 723 C C . LEU A 1 95 ? -7.963 -7.004 -4.533 1.00 95.25 95 LEU A C 1
ATOM 725 O O . LEU A 1 95 ? -7.431 -7.530 -5.507 1.00 95.25 95 LEU A O 1
ATOM 729 N N . ALA A 1 96 ? -8.719 -7.700 -3.679 1.00 95.44 96 ALA A N 1
ATOM 730 C CA . ALA A 1 96 ? -8.949 -9.142 -3.771 1.00 95.44 96 ALA A CA 1
ATOM 731 C C . ALA A 1 96 ? -9.699 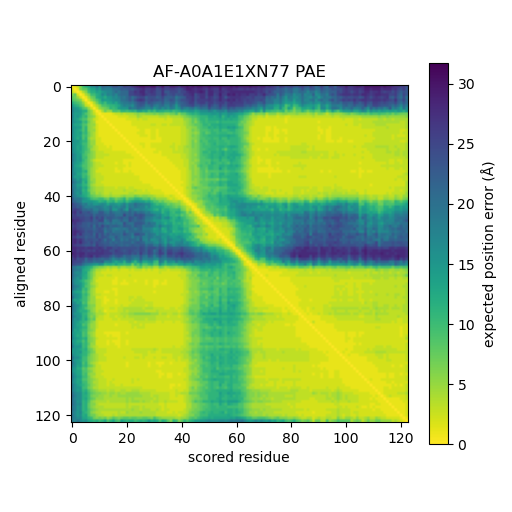-9.532 -5.052 1.00 95.44 96 ALA A C 1
ATOM 733 O O . ALA A 1 96 ? -9.434 -10.589 -5.622 1.00 95.44 96 ALA A O 1
ATOM 734 N N . GLN A 1 97 ? -10.578 -8.659 -5.557 1.00 94.38 97 GLN A N 1
ATOM 735 C CA . GLN A 1 97 ? -11.228 -8.848 -6.861 1.00 94.38 97 GLN A CA 1
ATOM 736 C C . GLN A 1 97 ? -10.231 -8.800 -8.031 1.00 94.38 97 GLN A C 1
ATOM 738 O O . GLN A 1 97 ? -10.527 -9.329 -9.101 1.00 94.38 97 GLN A O 1
ATOM 743 N N . ARG A 1 98 ? -9.063 -8.164 -7.854 1.00 92.81 98 ARG A N 1
ATOM 744 C CA . ARG A 1 98 ? -8.001 -8.081 -8.872 1.00 92.81 98 ARG A CA 1
ATOM 745 C C . ARG A 1 98 ? -6.911 -9.132 -8.691 1.00 92.81 98 ARG A C 1
ATOM 747 O O . ARG A 1 98 ? -6.427 -9.667 -9.682 1.00 92.81 98 ARG A O 1
ATOM 754 N N . ASP A 1 99 ? -6.507 -9.399 -7.452 1.00 95.44 99 ASP A N 1
ATOM 755 C CA . ASP A 1 99 ? -5.430 -10.331 -7.113 1.00 95.44 99 ASP A CA 1
ATOM 756 C C . ASP A 1 99 ? -5.685 -10.965 -5.736 1.00 95.44 99 ASP A C 1
ATOM 758 O O . ASP A 1 99 ? -5.145 -10.563 -4.703 1.00 95.44 99 ASP A O 1
ATOM 762 N N . HIS A 1 100 ? -6.560 -11.971 -5.723 1.00 94.94 100 HIS A N 1
ATOM 763 C CA . HIS A 1 100 ? -6.880 -12.729 -4.516 1.00 94.94 100 HIS A CA 1
ATOM 764 C C . HIS A 1 100 ? -5.647 -13.414 -3.887 1.00 94.94 100 HIS A C 1
ATOM 766 O O . HIS A 1 100 ? -5.493 -13.331 -2.666 1.00 94.94 100 HIS A O 1
ATOM 772 N N . PRO A 1 101 ? -4.737 -14.065 -4.650 1.00 96.38 101 PRO A N 1
ATOM 773 C CA . PRO A 1 101 ? -3.521 -14.647 -4.078 1.00 96.38 101 PRO A CA 1
ATOM 774 C C . PRO A 1 101 ? -2.644 -13.626 -3.350 1.00 96.38 101 PRO A C 1
ATOM 776 O O . PRO A 1 101 ? -2.107 -13.933 -2.285 1.00 96.38 101 PRO A O 1
ATOM 779 N N . PHE A 1 102 ? -2.507 -12.410 -3.885 1.00 95.94 102 PHE A N 1
ATOM 780 C CA . PHE A 1 102 ? -1.792 -11.338 -3.200 1.00 95.94 102 PHE A CA 1
ATOM 781 C C . PHE A 1 102 ? -2.431 -11.005 -1.846 1.00 95.94 102 PHE A C 1
ATOM 783 O O . PHE A 1 102 ? -1.735 -11.038 -0.830 1.00 95.94 102 PHE A O 1
ATOM 790 N N . VAL A 1 103 ? -3.746 -10.753 -1.814 1.00 96.81 103 VAL A N 1
ATOM 791 C CA . VAL A 1 103 ? -4.457 -10.379 -0.577 1.00 96.81 103 VAL A CA 1
ATOM 792 C C . VAL A 1 103 ? -4.416 -11.501 0.462 1.00 96.81 103 VAL A C 1
ATOM 794 O O . VAL A 1 103 ? -4.182 -11.232 1.637 1.00 96.81 103 VAL A O 1
ATOM 797 N N . ALA A 1 104 ? -4.560 -12.760 0.044 1.00 96.00 104 ALA A N 1
ATOM 798 C CA . ALA A 1 104 ? -4.470 -13.905 0.948 1.00 96.00 104 ALA A CA 1
ATOM 799 C C . ALA A 1 104 ? -3.082 -14.022 1.602 1.00 96.00 104 ALA A C 1
ATOM 801 O O . ALA A 1 104 ? -2.986 -14.218 2.814 1.00 96.00 104 ALA A O 1
ATOM 802 N N . ARG A 1 105 ? -2.001 -13.854 0.823 1.00 96.38 105 ARG A N 1
ATOM 803 C CA . ARG A 1 105 ? -0.628 -13.844 1.361 1.00 96.38 105 ARG A CA 1
ATOM 804 C C . ARG A 1 105 ? -0.417 -12.674 2.319 1.00 96.38 105 ARG A C 1
ATOM 806 O O . ARG A 1 105 ? 0.118 -12.876 3.403 1.00 96.38 105 ARG A O 1
ATOM 813 N N . PHE A 1 106 ? -0.884 -11.483 1.947 1.00 95.88 106 PHE A N 1
ATOM 814 C CA . PHE A 1 106 ? -0.800 -10.290 2.785 1.00 95.88 106 PHE A CA 1
ATOM 815 C C . PHE A 1 106 ? -1.511 -10.476 4.135 1.00 95.88 106 PHE A C 1
ATOM 817 O O . PHE A 1 106 ? -0.904 -10.254 5.180 1.00 95.88 106 PHE A O 1
ATOM 824 N N . LEU A 1 107 ? -2.767 -10.940 4.132 1.00 95.56 107 LEU A N 1
ATOM 825 C CA . LEU A 1 107 ? -3.525 -11.201 5.361 1.00 95.56 107 LEU A CA 1
ATOM 826 C C . LEU A 1 107 ? -2.878 -12.300 6.211 1.00 95.56 107 LEU A C 1
ATOM 828 O O . LEU A 1 107 ? -2.908 -12.208 7.434 1.00 95.56 107 LEU A O 1
ATOM 832 N N . GLY A 1 108 ? -2.260 -13.307 5.584 1.00 95.75 108 GLY A N 1
ATOM 833 C CA . GLY A 1 108 ? -1.461 -14.315 6.282 1.00 95.75 108 GLY A CA 1
ATOM 834 C C . GLY A 1 108 ? -0.274 -13.704 7.030 1.00 95.75 108 GLY A C 1
ATOM 835 O O . GLY A 1 108 ? -0.098 -13.971 8.218 1.00 95.75 108 GLY A O 1
ATOM 836 N N . SER A 1 109 ? 0.493 -12.832 6.372 1.00 94.50 109 SER A N 1
ATOM 837 C CA . SER A 1 109 ? 1.599 -12.096 7.001 1.00 94.50 109 SER A CA 1
ATOM 838 C C . SER A 1 109 ? 1.117 -11.151 8.104 1.00 94.50 109 SER A C 1
ATOM 840 O O . SER A 1 109 ? 1.740 -11.071 9.162 1.00 94.50 109 SER A O 1
ATOM 842 N N . LEU A 1 110 ? -0.013 -10.465 7.899 1.00 94.69 110 LEU A N 1
ATOM 843 C CA . LEU A 1 110 ? -0.620 -9.616 8.924 1.00 94.69 110 LEU A CA 1
ATOM 844 C C . LEU A 1 110 ? -1.085 -10.441 10.122 1.00 94.69 110 LEU A C 1
ATOM 846 O O . LEU A 1 110 ? -0.847 -10.036 11.249 1.00 94.69 110 LEU A O 1
ATOM 850 N N . ALA A 1 111 ? -1.673 -11.619 9.910 1.00 95.06 111 ALA A N 1
ATOM 851 C CA . ALA A 1 111 ? -2.140 -12.477 10.995 1.00 95.06 111 ALA A CA 1
ATOM 852 C C . ALA A 1 111 ? -1.005 -12.994 11.891 1.00 95.06 111 ALA A C 1
ATOM 854 O O . ALA A 1 111 ? -1.232 -13.236 13.074 1.00 95.06 111 ALA A O 1
ATOM 855 N N . GLN A 1 112 ? 0.208 -13.143 11.348 1.00 92.44 112 GLN A N 1
ATOM 856 C CA . GLN A 1 112 ? 1.395 -13.503 12.130 1.00 92.44 112 GLN A CA 1
ATOM 857 C C . GLN A 1 112 ? 1.847 -12.380 13.075 1.00 92.44 112 GLN A C 1
ATOM 859 O O . GLN A 1 112 ? 2.433 -12.678 14.112 1.00 92.44 112 GLN A O 1
ATOM 864 N N . ARG A 1 113 ? 1.584 -11.112 12.726 1.00 89.62 113 ARG A N 1
ATOM 865 C CA . ARG A 1 113 ? 1.970 -9.936 13.524 1.00 89.62 113 ARG A CA 1
ATOM 866 C C . ARG A 1 113 ? 0.831 -9.443 14.420 1.00 89.62 113 ARG A C 1
ATOM 868 O O . ARG A 1 113 ? 1.020 -9.258 15.612 1.00 89.62 113 ARG A O 1
ATOM 875 N N . GLU A 1 114 ? -0.355 -9.278 13.842 1.00 91.75 114 GLU A N 1
ATOM 876 C CA . GLU A 1 114 ? -1.552 -8.679 14.440 1.00 91.75 114 GLU A CA 1
ATOM 877 C C . GLU A 1 114 ? -2.812 -9.505 14.082 1.00 91.75 114 GLU A C 1
ATOM 879 O O . GLU A 1 114 ? -3.595 -9.141 13.195 1.00 91.75 114 GLU A O 1
ATOM 884 N N . PRO A 1 115 ? -3.049 -10.650 14.754 1.00 90.94 115 PRO A N 1
ATOM 885 C CA . PRO A 1 115 ? -4.092 -11.610 14.374 1.00 90.94 115 PRO A CA 1
ATOM 886 C C . PRO A 1 115 ? -5.517 -11.055 14.479 1.00 90.94 115 PRO A C 1
ATOM 888 O O . PRO A 1 115 ? -6.385 -11.418 13.683 1.00 90.94 115 PRO A O 1
ATOM 891 N N . LEU A 1 116 ? -5.784 -10.177 15.449 1.00 91.69 116 LEU A N 1
ATOM 892 C CA . LEU A 1 116 ? -7.109 -9.573 15.622 1.00 91.69 116 LEU A CA 1
ATOM 893 C C . LEU A 1 116 ? -7.416 -8.573 14.504 1.00 91.69 116 LEU A C 1
ATOM 895 O O . LEU A 1 116 ? -8.526 -8.578 13.967 1.00 91.69 116 LEU A O 1
ATOM 899 N N . LEU A 1 117 ? -6.424 -7.769 14.113 1.00 91.81 117 LEU A N 1
ATOM 900 C CA . LEU A 1 117 ? -6.558 -6.826 13.010 1.00 91.81 117 LEU A CA 1
ATOM 901 C C . LEU A 1 117 ? -6.705 -7.560 11.677 1.00 91.81 117 LEU A C 1
ATOM 903 O O . LEU A 1 117 ? -7.601 -7.235 10.903 1.00 91.81 117 LEU A O 1
ATOM 907 N N . ALA A 1 118 ? -5.903 -8.603 11.442 1.00 92.94 118 ALA A N 1
ATOM 908 C CA . ALA A 1 118 ? -6.023 -9.428 10.244 1.00 92.94 118 ALA A CA 1
ATOM 909 C C . ALA A 1 118 ? -7.440 -9.987 10.078 1.00 92.94 118 ALA A C 1
ATOM 911 O O . ALA A 1 118 ? -8.002 -9.902 8.992 1.00 92.94 118 ALA A O 1
ATOM 912 N N . ARG A 1 119 ? -8.052 -10.479 11.167 1.00 91.62 119 ARG A N 1
ATOM 913 C CA . ARG A 1 119 ? -9.446 -10.955 11.169 1.00 91.62 119 ARG A CA 1
ATOM 914 C C . ARG A 1 119 ? -10.458 -9.849 10.875 1.00 91.62 119 ARG A C 1
ATOM 916 O O . ARG A 1 119 ? -11.448 -10.117 10.204 1.00 91.62 119 ARG A O 1
ATOM 923 N N . ALA A 1 120 ? -10.230 -8.635 11.372 1.00 90.38 120 ALA A N 1
ATOM 924 C CA . ALA A 1 120 ? -11.114 -7.493 11.134 1.00 90.38 120 ALA A CA 1
ATOM 925 C C . ALA A 1 120 ? -11.043 -6.963 9.690 1.00 90.38 120 ALA A C 1
ATOM 927 O O . ALA A 1 120 ? -11.996 -6.342 9.217 1.00 90.38 120 ALA A O 1
ATOM 928 N N . LEU A 1 121 ? -9.922 -7.206 9.006 1.00 90.62 121 LEU A N 1
ATOM 929 C CA . LEU A 1 121 ? -9.647 -6.744 7.646 1.00 90.62 121 LEU A CA 1
ATOM 930 C C . LEU A 1 121 ? -9.887 -7.805 6.564 1.00 90.62 121 LEU A C 1
ATOM 932 O O . LEU A 1 121 ? -9.682 -7.505 5.388 1.00 90.62 121 LEU A O 1
ATOM 936 N N . VAL A 1 122 ? -10.317 -9.019 6.929 1.00 89.12 122 VAL A N 1
ATOM 937 C CA . VAL A 1 122 ? -10.744 -10.022 5.943 1.00 89.12 122 VAL A CA 1
ATOM 938 C C . VAL A 1 122 ? -11.92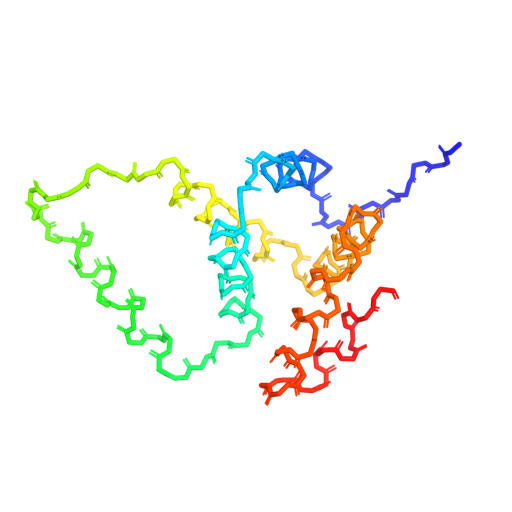7 -9.448 5.145 1.00 89.12 122 VAL A C 1
ATOM 940 O O . VAL A 1 122 ? -12.910 -9.036 5.769 1.00 89.12 122 VAL A O 1
ATOM 943 N N . PRO A 1 123 ? -11.820 -9.367 3.806 1.00 77.44 123 PRO A N 1
ATOM 944 C CA . PRO A 1 123 ? -12.873 -8.828 2.950 1.00 77.44 123 PRO A CA 1
ATOM 945 C C . PRO A 1 123 ? -14.083 -9.754 2.775 1.00 77.44 123 PRO A C 1
ATOM 947 O O . PRO A 1 123 ? -13.954 -10.978 3.004 1.00 77.44 123 PRO A O 1
#

Radius of gyration: 15.23 Å; Cα contacts (8 Å, |Δi|>4): 72; chains: 1; bounding box: 49×31×30 Å

Nearest PDB structures (foldseek):
  1b0b-assembly1_A  TM=2.640E-01  e=2.145E+00  Phacoides pectinatus

Mean predicted aligned error: 8.23 Å

Foldseek 3Di:
DDPDDLPQADPVLLVLLLVVVVVDDPVLLVVLLVLVLCLQQPDPVVVVVVVVVVVVVVDVPVDDDQDPSNVNSVSVSVRCVRRDLVNLLVSLVVVCVVPVVSSVVSLVVSCVRPVVSSVSSPD

Sequence (123 aa):
PSPMSLAGTSRLEVSCVLHWFSLWNAAQREAFSATLLAHLAPHPEDTAGDLCEQLDALTLSRSSCPTVLGCQLSLCKLYFASWGHQGVRDFLQLLAQRDHPFVARFLGSLAQREPLLARALVP

Secondary structure (DSSP, 8-state):
------TTS-HHHHHHHHHHHHH--HHHHHHHHHHHHHHHS--HHHHHHHHHHHHHHHTT----PPPHHHHHHHHHHHHHHHHHHHHHHHHHHHHHTT-HHHHHHHHHHHHHH-HHHHHHT--